Protein AF-A0A7S1U661-F1 (afdb_monomer_lite)

InterPro domains:
  IPR007303 TIP41-like protein [PF04176] (35-121)
  IPR051330 Phosphatase regulators and Met sulfoxide reductases [PTHR21021] (35-148)

Structure (mmCIF, N/CA/C/O backbone):
data_AF-A0A7S1U661-F1
#
_entry.id   AF-A0A7S1U661-F1
#
loop_
_atom_site.group_PDB
_atom_site.id
_atom_site.type_symbol
_atom_site.label_atom_id
_atom_site.label_alt_id
_atom_site.label_comp_id
_atom_site.label_asym_id
_atom_site.label_entity_id
_atom_site.label_seq_id
_atom_site.pdbx_PDB_ins_code
_atom_site.Cartn_x
_atom_site.Cartn_y
_atom_site.Cartn_z
_atom_site.occupancy
_atom_site.B_iso_or_equiv
_atom_site.auth_seq_id
_atom_site.auth_comp_id
_atom_site.auth_asym_id
_atom_site.auth_atom_id
_atom_site.pdbx_PDB_model_num
ATOM 1 N N . ALA A 1 1 ? -41.512 40.904 -47.666 1.00 38.78 1 ALA A N 1
ATOM 2 C CA . ALA A 1 1 ? -40.619 39.749 -47.861 1.00 38.78 1 ALA A CA 1
ATOM 3 C C . ALA A 1 1 ? -39.661 39.760 -46.681 1.00 38.78 1 ALA A C 1
ATOM 5 O O . ALA A 1 1 ? -38.928 40.728 -46.548 1.00 38.78 1 ALA A O 1
ATOM 6 N N . GLU A 1 2 ? -40.048 39.056 -45.616 1.00 34.09 2 GLU A N 1
ATOM 7 C CA . GLU A 1 2 ? -39.478 37.756 -45.171 1.00 34.09 2 GLU A CA 1
ATOM 8 C C . GLU A 1 2 ? -38.362 38.034 -44.147 1.00 34.09 2 GLU A C 1
ATOM 10 O O . GLU A 1 2 ? -37.422 38.742 -44.469 1.00 34.09 2 GLU A O 1
ATOM 15 N N . ALA A 1 3 ? -38.497 37.780 -42.841 1.00 28.44 3 ALA A N 1
ATOM 16 C CA . ALA A 1 3 ? -38.869 36.578 -42.078 1.00 28.44 3 ALA A CA 1
ATOM 17 C C . ALA A 1 3 ? -37.777 35.488 -42.044 1.00 28.44 3 ALA A C 1
ATOM 19 O O . ALA A 1 3 ? -37.326 35.042 -43.090 1.00 28.44 3 ALA A O 1
ATOM 20 N N . ALA A 1 4 ? -37.499 35.028 -40.809 1.00 30.97 4 ALA A N 1
ATOM 21 C CA . ALA A 1 4 ? -36.763 33.822 -40.393 1.00 30.97 4 ALA A CA 1
ATOM 22 C C . ALA A 1 4 ? -35.231 33.838 -40.581 1.00 30.97 4 ALA A C 1
ATOM 24 O O . ALA A 1 4 ? -34.716 34.460 -41.493 1.00 30.97 4 ALA A O 1
ATOM 25 N N . ALA A 1 5 ? -34.400 33.130 -39.819 1.00 28.47 5 ALA A N 1
ATOM 26 C CA . ALA A 1 5 ? -34.408 32.427 -38.531 1.00 28.47 5 ALA A CA 1
ATOM 27 C C . ALA A 1 5 ? -33.028 31.728 -38.492 1.00 28.47 5 ALA A C 1
ATOM 29 O O . ALA A 1 5 ? -32.503 31.388 -39.551 1.00 28.47 5 ALA A O 1
ATOM 30 N N . GLY A 1 6 ? -32.454 31.469 -37.317 1.00 27.12 6 GLY A N 1
ATOM 31 C CA . GLY A 1 6 ? -31.319 30.541 -37.224 1.00 27.12 6 GLY A CA 1
ATOM 32 C C . GLY A 1 6 ? -30.318 30.880 -36.134 1.00 27.12 6 GLY A C 1
ATOM 33 O O . GLY A 1 6 ? -29.259 31.436 -36.403 1.00 27.12 6 GLY A O 1
ATOM 34 N N . ALA A 1 7 ? -30.673 30.522 -34.905 1.00 33.00 7 ALA A N 1
ATOM 35 C CA . ALA A 1 7 ? -29.718 30.250 -33.846 1.00 33.00 7 ALA A CA 1
ATOM 36 C C . ALA A 1 7 ? -29.015 28.912 -34.129 1.00 33.00 7 ALA A C 1
ATOM 38 O O . ALA A 1 7 ? -29.690 27.970 -34.521 1.00 33.00 7 ALA A O 1
ATOM 39 N N . GLU A 1 8 ? -27.698 28.858 -33.922 1.00 28.00 8 GLU A N 1
ATOM 40 C CA . GLU A 1 8 ? -26.933 27.784 -33.259 1.00 28.00 8 GLU A CA 1
ATOM 41 C C . GLU A 1 8 ? -25.468 27.839 -33.700 1.00 28.00 8 GLU A C 1
ATOM 43 O O . GLU A 1 8 ? -25.143 27.648 -34.867 1.00 28.00 8 GLU A O 1
ATOM 48 N N . ALA A 1 9 ? -24.578 28.034 -32.733 1.00 28.72 9 ALA A N 1
ATOM 49 C CA . ALA A 1 9 ? -23.319 27.303 -32.670 1.00 28.72 9 ALA A CA 1
ATOM 50 C C . ALA A 1 9 ? -22.814 27.394 -31.232 1.00 28.72 9 ALA A C 1
ATOM 52 O O . ALA A 1 9 ? -22.264 28.404 -30.790 1.00 28.72 9 ALA A O 1
ATOM 53 N N . ALA A 1 10 ? -23.085 26.326 -30.491 1.00 34.84 10 ALA A N 1
ATOM 54 C CA . ALA A 1 10 ? -22.520 26.060 -29.189 1.00 34.84 10 ALA A CA 1
ATOM 55 C C . ALA A 1 10 ? -20.985 26.064 -29.252 1.00 34.84 10 ALA A C 1
ATOM 57 O O . ALA A 1 10 ? -20.381 25.395 -30.087 1.00 34.84 10 ALA A O 1
ATOM 58 N N . ALA A 1 11 ? -20.362 26.758 -28.308 1.00 30.39 11 ALA A N 1
ATOM 59 C CA . ALA A 1 11 ? -19.013 26.451 -27.863 1.00 30.39 11 ALA A CA 1
ATOM 60 C C . ALA A 1 11 ? -18.949 26.774 -26.370 1.00 30.39 11 ALA A C 1
ATOM 62 O O . ALA A 1 11 ? -18.608 27.881 -25.957 1.00 30.39 11 ALA A O 1
ATOM 63 N N . SER A 1 12 ? -19.358 25.799 -25.557 1.00 32.66 12 SER A N 1
ATOM 64 C CA . SER A 1 12 ? -19.127 25.784 -24.116 1.00 32.66 12 SER A CA 1
ATOM 65 C C . SER A 1 12 ? -17.620 25.701 -23.871 1.00 32.66 12 SER A C 1
ATOM 67 O O . SER A 1 12 ? -17.039 24.618 -23.786 1.00 32.66 12 SER A O 1
ATOM 69 N N . ALA A 1 13 ? -16.972 26.858 -23.829 1.00 34.81 13 ALA A N 1
ATOM 70 C CA . ALA A 1 13 ? -15.571 26.972 -23.487 1.00 34.81 13 ALA A CA 1
ATOM 71 C C . ALA A 1 13 ? -15.413 26.829 -21.970 1.00 34.81 13 ALA A C 1
ATOM 73 O O . ALA A 1 13 ? -15.799 27.711 -21.211 1.00 34.81 13 ALA A O 1
ATOM 74 N N . GLY A 1 14 ? -14.835 25.696 -21.572 1.00 32.25 14 GLY A N 1
ATOM 75 C CA . GLY A 1 14 ? -14.025 25.565 -20.367 1.00 32.25 14 GLY A CA 1
ATOM 76 C C . GLY A 1 14 ? -14.751 25.825 -19.056 1.00 32.25 14 GLY A C 1
ATOM 77 O O . GLY A 1 14 ? -14.668 26.917 -18.500 1.00 32.25 14 GLY A O 1
ATOM 78 N N . ALA A 1 15 ? -15.337 24.772 -18.485 1.00 34.66 15 ALA A N 1
ATOM 79 C CA . ALA A 1 15 ? -15.401 24.665 -17.035 1.00 34.66 15 ALA A CA 1
ATOM 80 C C . ALA A 1 15 ? -13.954 24.677 -16.525 1.00 34.66 15 ALA A C 1
ATOM 82 O O . ALA A 1 15 ? -13.248 23.670 -16.564 1.00 34.66 15 ALA A O 1
ATOM 83 N N . VAL A 1 16 ? -13.484 25.866 -16.155 1.00 39.12 16 VAL A N 1
ATOM 84 C CA . VAL A 1 16 ? -12.216 26.058 -15.467 1.00 39.12 16 VAL A CA 1
ATOM 85 C C . VAL A 1 16 ? -12.356 25.255 -14.183 1.00 39.12 16 VAL A C 1
ATOM 87 O O . VAL A 1 16 ? -13.176 25.594 -13.332 1.00 39.12 16 VAL A O 1
ATOM 90 N N . LEU A 1 17 ? -11.649 24.129 -14.090 1.00 38.66 17 LEU A N 1
ATOM 91 C CA . LEU A 1 17 ? -11.558 23.378 -12.849 1.00 38.66 17 LEU A CA 1
ATOM 92 C C . LEU A 1 17 ? -10.926 24.325 -11.830 1.00 38.66 17 LEU A C 1
ATOM 94 O O . LEU A 1 17 ? -9.721 24.577 -11.863 1.00 38.66 17 LEU A O 1
ATOM 98 N N . SER A 1 18 ? -11.765 24.913 -10.979 1.00 34.50 18 SER A N 1
ATOM 99 C CA . SER A 1 18 ? -11.330 25.639 -9.796 1.00 34.50 18 SER A CA 1
ATOM 100 C C . SER A 1 18 ? -10.343 24.751 -9.039 1.00 34.50 18 SER A C 1
ATOM 102 O O . SER A 1 18 ? -10.600 23.549 -8.917 1.00 34.50 18 SER A O 1
ATOM 104 N N . PRO A 1 19 ? -9.216 25.284 -8.538 1.00 43.62 19 PRO A N 1
ATOM 105 C CA . PRO A 1 19 ? -8.311 24.478 -7.743 1.00 43.62 19 PRO A CA 1
ATOM 106 C C . PRO A 1 19 ? -9.081 24.034 -6.502 1.00 43.62 19 PRO A C 1
ATOM 108 O O . PRO A 1 19 ? -9.430 24.854 -5.653 1.00 43.62 19 PRO A O 1
ATOM 111 N N . VAL A 1 20 ? -9.383 22.738 -6.410 1.00 43.66 20 VAL A N 1
ATOM 112 C CA . VAL A 1 20 ? -9.853 22.118 -5.171 1.00 43.66 20 VAL A CA 1
ATOM 113 C C . VAL A 1 20 ? -8.662 22.140 -4.214 1.00 43.66 20 VAL A C 1
ATOM 115 O O . VAL A 1 20 ? -7.884 21.198 -4.127 1.00 43.66 20 VAL A O 1
ATOM 118 N N . ALA A 1 21 ? -8.469 23.286 -3.572 1.00 45.69 21 ALA A N 1
ATOM 119 C CA . ALA A 1 21 ? -7.528 23.508 -2.486 1.00 45.69 21 ALA A CA 1
ATOM 120 C C . ALA A 1 21 ? -8.292 23.892 -1.210 1.00 45.69 21 ALA A C 1
ATOM 122 O O . ALA A 1 21 ? -7.786 24.635 -0.375 1.00 45.69 21 ALA A O 1
ATOM 123 N N . GLU A 1 22 ? -9.515 23.382 -1.041 1.00 44.19 22 GLU A N 1
ATOM 124 C CA . GLU A 1 22 ? -10.082 23.248 0.296 1.00 44.19 22 GLU A CA 1
ATOM 125 C C . GLU A 1 22 ? -9.383 22.058 0.949 1.00 44.19 22 GLU A C 1
ATOM 127 O O . GLU A 1 22 ? -9.765 20.898 0.792 1.00 44.19 22 GLU A O 1
ATOM 132 N N . VAL A 1 23 ? -8.268 22.348 1.619 1.00 49.75 23 VAL A N 1
ATOM 133 C CA . VAL A 1 23 ? -7.614 21.383 2.497 1.00 49.75 23 VAL A CA 1
ATOM 134 C C . VAL A 1 23 ? -8.638 21.018 3.566 1.00 49.75 23 VAL A C 1
ATOM 136 O O . VAL A 1 23 ? -9.110 21.884 4.299 1.00 49.75 23 VAL A O 1
ATOM 139 N N . SER A 1 24 ? -9.037 19.747 3.608 1.00 55.19 24 SER A N 1
ATOM 140 C CA . SER A 1 24 ? -9.987 19.263 4.610 1.00 55.19 24 SER A CA 1
ATOM 141 C C . SER A 1 24 ? -9.489 19.647 6.012 1.00 55.19 24 SER A C 1
ATOM 143 O O . SER A 1 24 ? -8.296 19.479 6.275 1.00 55.19 24 SER A O 1
ATOM 145 N N . PRO A 1 25 ? -10.354 20.094 6.940 1.00 61.09 25 PRO A N 1
ATOM 146 C CA . PRO A 1 25 ? -9.952 20.421 8.315 1.00 61.09 25 PRO A CA 1
ATOM 147 C C . PRO A 1 25 ? -9.252 19.250 9.030 1.00 61.09 25 PRO A C 1
ATOM 149 O O . PRO A 1 25 ? -8.463 19.448 9.951 1.00 61.09 25 PRO A O 1
ATOM 152 N N . VAL A 1 26 ? -9.479 18.016 8.566 1.00 59.88 26 VAL A N 1
ATOM 153 C CA . VAL A 1 26 ? -8.772 16.811 9.025 1.00 59.88 26 VAL A CA 1
ATOM 154 C C . VAL A 1 26 ? -7.280 16.841 8.660 1.00 59.88 26 VAL A C 1
ATOM 156 O O . VAL A 1 26 ? -6.451 16.386 9.443 1.00 59.88 26 VAL A O 1
ATOM 159 N N . ALA A 1 27 ? -6.921 17.400 7.501 1.00 59.78 27 ALA A N 1
ATOM 160 C CA . ALA A 1 27 ? -5.535 17.537 7.059 1.00 59.78 27 ALA A CA 1
ATOM 161 C C . ALA A 1 27 ? -4.769 18.596 7.868 1.00 59.78 27 ALA A C 1
ATOM 163 O O . ALA A 1 27 ? -3.595 18.391 8.161 1.00 59.78 27 ALA A O 1
ATOM 164 N N . GLU A 1 28 ? -5.423 19.687 8.283 1.00 66.06 28 GLU A N 1
ATOM 165 C CA . GLU A 1 28 ? -4.816 20.683 9.183 1.00 66.06 28 GLU A CA 1
ATOM 166 C C . GLU A 1 28 ? -4.613 20.141 10.602 1.00 66.06 28 GLU A C 1
ATOM 168 O O . GLU A 1 28 ? -3.653 20.502 11.283 1.00 66.06 28 GLU A O 1
ATOM 173 N N . ALA A 1 29 ? -5.498 19.250 11.052 1.00 75.25 29 ALA A N 1
ATOM 174 C CA . ALA A 1 29 ? -5.409 18.637 12.371 1.00 75.25 29 ALA A CA 1
ATOM 175 C C . ALA A 1 29 ? -4.395 17.478 12.446 1.00 75.25 29 ALA A C 1
ATOM 177 O O . ALA A 1 29 ? -4.111 16.985 13.544 1.00 75.25 29 ALA A O 1
ATOM 178 N N . ALA A 1 30 ? -3.851 17.039 11.306 1.00 83.94 30 ALA A N 1
ATOM 179 C CA . ALA A 1 30 ? -2.882 15.956 11.234 1.00 83.94 30 ALA A CA 1
ATOM 180 C C . ALA A 1 30 ? -1.589 16.322 11.973 1.00 83.94 30 ALA A C 1
ATOM 182 O O . ALA A 1 30 ? -0.947 17.332 11.686 1.00 83.94 30 ALA A O 1
ATOM 183 N N . ARG A 1 31 ? -1.170 15.474 12.915 1.00 89.62 31 ARG A N 1
ATOM 184 C CA . ARG A 1 31 ? 0.093 15.651 13.645 1.00 89.62 31 ARG A CA 1
ATOM 185 C C . ARG A 1 31 ? 1.112 14.625 13.193 1.00 89.62 31 ARG A C 1
ATOM 187 O O . ARG A 1 31 ? 0.847 13.431 13.276 1.00 89.62 31 ARG A O 1
ATOM 194 N N . GLU A 1 32 ? 2.274 15.089 12.750 1.00 92.00 32 GLU A N 1
ATOM 195 C CA . GLU A 1 32 ? 3.400 14.218 12.419 1.00 92.00 32 GLU A CA 1
ATOM 196 C C . GLU A 1 32 ? 4.041 13.653 13.696 1.00 92.00 32 GLU A C 1
ATOM 198 O O . GLU A 1 32 ? 4.174 14.348 14.708 1.00 92.00 32 GLU A O 1
ATOM 203 N N . LEU A 1 33 ? 4.421 12.379 13.654 1.00 92.19 33 LEU A N 1
ATOM 204 C CA . LEU A 1 33 ? 5.048 11.650 14.745 1.00 92.19 33 LEU A CA 1
ATOM 205 C C . LEU A 1 33 ? 6.440 11.150 14.344 1.00 92.19 33 LEU A C 1
ATOM 207 O O . LEU A 1 33 ? 6.679 10.843 13.178 1.00 92.19 33 LEU A O 1
ATOM 211 N N . PRO A 1 34 ? 7.354 10.982 15.316 1.00 91.06 34 PRO A N 1
ATOM 212 C CA . PRO A 1 34 ? 8.685 10.439 15.052 1.00 91.06 34 PRO A CA 1
ATOM 213 C C . PRO A 1 34 ? 8.685 8.930 14.752 1.00 91.06 34 PRO A C 1
ATOM 215 O O . PRO A 1 34 ? 9.707 8.403 14.326 1.00 91.06 34 PRO A O 1
ATOM 218 N N . ALA A 1 35 ? 7.581 8.224 15.017 1.00 92.56 35 ALA A N 1
ATOM 219 C CA . ALA A 1 35 ? 7.459 6.785 14.816 1.00 92.56 35 ALA A CA 1
ATOM 220 C C . ALA A 1 35 ? 6.001 6.380 14.558 1.00 92.56 35 ALA A C 1
ATOM 222 O O . ALA A 1 35 ? 5.071 7.062 15.000 1.00 92.56 35 ALA A O 1
ATOM 223 N N . SER A 1 36 ? 5.828 5.241 13.883 1.00 93.06 36 SER A N 1
ATOM 224 C CA . SER A 1 36 ? 4.524 4.630 13.617 1.00 93.06 36 SER A CA 1
ATOM 225 C C . SER A 1 36 ? 3.746 4.338 14.903 1.00 93.06 36 SER A C 1
ATOM 227 O O . SER A 1 36 ? 4.307 3.900 15.910 1.00 93.06 36 SER A O 1
ATOM 229 N N . ARG A 1 37 ? 2.426 4.536 14.837 1.00 91.81 37 ARG A N 1
ATOM 230 C CA . ARG A 1 37 ? 1.454 4.099 15.855 1.00 91.81 37 ARG A CA 1
ATOM 231 C C . ARG A 1 37 ? 0.589 2.924 15.399 1.00 91.81 37 ARG A C 1
ATOM 233 O O . ARG A 1 37 ? -0.390 2.591 16.063 1.00 91.81 37 ARG A O 1
ATOM 240 N N . ILE A 1 38 ? 0.927 2.299 14.273 1.00 92.00 38 ILE A N 1
ATOM 241 C CA . ILE A 1 38 ? 0.208 1.123 13.790 1.00 92.00 38 ILE A CA 1
ATOM 242 C C . ILE A 1 38 ? 0.599 -0.082 14.648 1.00 92.00 38 ILE A C 1
ATOM 244 O O . ILE A 1 38 ? 1.755 -0.509 14.659 1.00 92.00 38 ILE A O 1
ATOM 248 N N . ASP A 1 39 ? -0.376 -0.652 15.354 1.00 88.81 39 ASP A N 1
ATOM 249 C CA . ASP A 1 39 ? -0.174 -1.858 16.156 1.00 88.81 39 ASP A CA 1
ATOM 250 C C . ASP A 1 39 ? -0.124 -3.094 15.247 1.00 88.81 39 ASP A C 1
ATOM 252 O O . ASP A 1 39 ? -1.135 -3.715 14.908 1.00 88.81 39 ASP A O 1
ATOM 256 N N . MET A 1 40 ? 1.089 -3.444 14.823 1.00 87.00 40 MET A N 1
ATOM 257 C CA . MET A 1 40 ? 1.323 -4.595 13.955 1.00 87.00 40 MET A CA 1
ATOM 258 C C . MET A 1 40 ? 1.008 -5.930 14.635 1.00 87.00 40 MET A C 1
ATOM 260 O O . MET A 1 40 ? 0.745 -6.906 13.933 1.00 87.00 40 MET A O 1
ATOM 264 N N . ASP A 1 41 ? 1.034 -6.004 15.965 1.00 87.25 41 ASP A N 1
ATOM 265 C CA . ASP A 1 41 ? 0.740 -7.243 16.682 1.00 87.25 41 ASP A CA 1
ATOM 266 C C . ASP A 1 41 ? -0.763 -7.506 16.704 1.00 87.25 41 ASP A C 1
ATOM 268 O O . ASP A 1 41 ? -1.185 -8.636 16.444 1.00 87.25 41 ASP A O 1
ATOM 272 N N . LEU A 1 42 ? -1.580 -6.460 16.871 1.00 84.69 42 LEU A N 1
ATOM 273 C CA . LEU A 1 42 ? -3.031 -6.553 16.710 1.00 84.69 42 LEU A CA 1
ATOM 274 C C . LEU A 1 42 ? -3.418 -6.990 15.288 1.00 84.69 42 LEU A C 1
ATOM 276 O O . LEU A 1 42 ? -4.282 -7.846 15.128 1.00 84.69 42 LEU A O 1
ATOM 280 N N . LEU A 1 43 ? -2.732 -6.481 14.259 1.00 84.00 43 LEU A N 1
ATOM 281 C CA . LEU A 1 43 ? -2.985 -6.847 12.856 1.00 84.00 43 LEU A CA 1
ATOM 282 C C . LEU A 1 43 ? -2.518 -8.262 12.474 1.00 84.00 43 LEU A C 1
ATOM 284 O O . LEU A 1 43 ? -2.981 -8.812 11.474 1.00 84.00 43 LEU A O 1
ATOM 288 N N . ARG A 1 44 ? -1.578 -8.851 13.222 1.00 86.19 44 ARG A N 1
ATOM 289 C CA . ARG A 1 44 ? -1.101 -10.230 13.002 1.00 86.19 44 ARG A CA 1
ATOM 290 C C . ARG A 1 44 ? -1.984 -11.276 13.669 1.00 86.19 44 ARG A C 1
ATOM 292 O O . ARG A 1 44 ? -1.885 -12.457 13.321 1.00 86.19 44 ARG A O 1
ATOM 299 N N . ARG A 1 45 ? -2.810 -10.876 14.638 1.00 85.94 45 ARG A N 1
ATOM 300 C CA . ARG A 1 45 ? -3.765 -11.783 15.271 1.00 85.94 45 ARG A CA 1
ATOM 301 C C . ARG A 1 45 ? -4.749 -12.305 14.231 1.00 85.94 45 ARG A C 1
ATOM 303 O O . ARG A 1 45 ? -5.176 -11.594 13.328 1.00 85.94 45 ARG A O 1
ATOM 310 N N . ARG A 1 46 ? -5.119 -13.576 14.369 1.00 78.88 46 ARG A N 1
ATOM 311 C CA . ARG A 1 46 ? -6.134 -14.221 13.528 1.00 78.88 46 ARG A CA 1
ATOM 312 C C . ARG A 1 46 ? -7.536 -13.922 14.062 1.00 78.88 46 ARG A C 1
ATOM 314 O O . ARG A 1 46 ? -8.272 -14.846 14.395 1.00 78.88 46 ARG A O 1
ATOM 321 N N . ASP A 1 47 ? -7.859 -12.641 14.193 1.00 81.00 47 ASP A N 1
ATOM 322 C CA . ASP A 1 47 ? -9.206 -12.209 14.563 1.00 81.00 47 ASP A CA 1
ATOM 323 C C . ASP A 1 47 ? -10.145 -12.367 13.349 1.00 81.00 47 ASP A C 1
ATOM 325 O O . ASP A 1 47 ? -9.701 -12.363 12.194 1.00 81.00 47 ASP A O 1
ATOM 329 N N . ALA A 1 48 ? -11.443 -12.560 13.597 1.00 84.69 48 ALA A N 1
ATOM 330 C CA . ALA A 1 48 ? -12.419 -12.724 12.525 1.00 84.69 48 ALA A CA 1
ATOM 331 C C . ALA A 1 48 ? -12.512 -11.440 11.684 1.00 84.69 48 ALA A C 1
ATOM 333 O O . ALA A 1 48 ? -12.688 -10.338 12.208 1.00 84.69 48 ALA A O 1
ATOM 334 N N . MET A 1 49 ? -12.390 -11.590 10.365 1.00 86.88 49 MET A N 1
ATOM 335 C CA . MET A 1 49 ? -12.511 -10.478 9.429 1.00 86.88 49 MET A CA 1
ATOM 336 C C . MET A 1 49 ? -13.994 -10.254 9.132 1.00 86.88 49 MET A C 1
ATOM 338 O O . MET A 1 49 ? -14.624 -11.076 8.472 1.00 86.88 49 MET A O 1
ATOM 342 N N . LEU A 1 50 ? -14.548 -9.160 9.656 1.00 91.88 50 LEU A N 1
ATOM 343 C CA . LEU A 1 50 ? -15.953 -8.789 9.471 1.00 91.88 50 LEU A CA 1
ATOM 344 C C . LEU A 1 50 ? -16.214 -8.287 8.051 1.00 91.88 50 LEU A C 1
ATOM 346 O O . LEU A 1 50 ? -17.279 -8.528 7.488 1.00 91.88 50 LEU A O 1
ATOM 350 N N . PHE A 1 51 ? -15.234 -7.587 7.480 1.00 92.12 51 PHE A N 1
ATOM 351 C CA . PHE A 1 51 ? -15.291 -7.077 6.119 1.00 92.12 51 PHE A CA 1
ATOM 352 C C . PHE A 1 51 ? -13.896 -7.048 5.496 1.00 92.12 51 PHE A C 1
ATOM 354 O O . PHE A 1 51 ? -12.913 -6.667 6.142 1.00 92.12 51 PHE A O 1
ATOM 361 N N . PHE A 1 52 ? -13.834 -7.439 4.228 1.00 94.38 52 PHE A N 1
ATOM 362 C CA . PHE A 1 52 ? -12.652 -7.362 3.386 1.00 94.38 52 PHE A CA 1
ATOM 363 C C . PHE A 1 52 ? -13.062 -6.894 2.004 1.00 94.38 52 PHE A C 1
ATOM 365 O O . PHE A 1 52 ? -13.989 -7.464 1.430 1.00 94.38 52 PHE A O 1
ATOM 372 N N . ASP A 1 53 ? -12.332 -5.926 1.465 1.00 95.62 53 ASP A N 1
ATOM 373 C CA . ASP A 1 53 ? -12.465 -5.557 0.063 1.00 95.62 53 ASP A CA 1
ATOM 374 C C . ASP A 1 53 ? -11.135 -5.048 -0.501 1.00 95.62 53 ASP A C 1
ATOM 376 O O . ASP A 1 53 ? -10.281 -4.544 0.237 1.00 95.62 53 ASP A O 1
ATOM 380 N N . ASP A 1 54 ? -10.963 -5.193 -1.810 1.00 94.88 54 ASP A N 1
ATOM 381 C CA . ASP A 1 54 ? -9.841 -4.647 -2.571 1.00 94.88 54 ASP A CA 1
ATOM 382 C C . ASP A 1 54 ? -10.393 -3.799 -3.713 1.00 94.88 54 ASP A C 1
ATOM 384 O O . ASP A 1 54 ? -10.843 -4.305 -4.743 1.00 94.88 54 ASP A O 1
ATOM 388 N N . VAL A 1 55 ? -10.388 -2.485 -3.500 1.00 95.44 55 VAL A N 1
ATOM 389 C CA . VAL A 1 55 ? -10.997 -1.529 -4.417 1.00 95.44 55 VAL A CA 1
ATOM 390 C C . VAL A 1 55 ? -9.921 -0.921 -5.300 1.00 95.44 55 VAL A C 1
ATOM 392 O O . VAL A 1 55 ? -9.019 -0.229 -4.828 1.00 95.44 55 VAL A O 1
ATOM 395 N N . VAL A 1 56 ? -10.044 -1.125 -6.607 1.00 95.44 56 VAL A N 1
ATOM 396 C CA . VAL A 1 56 ? -9.216 -0.445 -7.607 1.00 95.44 56 VAL A CA 1
ATOM 397 C C . VAL A 1 56 ? -9.823 0.927 -7.870 1.00 95.44 56 VAL A C 1
ATOM 399 O O . VAL A 1 56 ? -10.958 1.019 -8.329 1.00 95.44 56 VAL A O 1
ATOM 402 N N . LEU A 1 57 ? -9.089 1.997 -7.554 1.00 95.38 57 LEU A N 1
ATOM 403 C CA . LEU A 1 57 ? -9.558 3.367 -7.787 1.00 95.38 57 LEU A CA 1
ATOM 404 C C . LEU A 1 57 ? -9.319 3.795 -9.234 1.00 95.38 57 LEU A C 1
ATOM 406 O O . LEU A 1 57 ? -10.200 4.389 -9.849 1.00 95.38 57 LEU A O 1
ATOM 410 N N . PHE A 1 58 ? -8.136 3.501 -9.772 1.00 95.50 58 PHE A N 1
ATOM 411 C CA . PHE A 1 58 ? -7.836 3.686 -11.188 1.00 95.50 58 PHE A CA 1
ATOM 412 C C . PHE A 1 58 ? -6.705 2.768 -11.640 1.00 95.50 58 PHE A C 1
ATOM 414 O O . PHE A 1 58 ? -5.890 2.306 -10.834 1.00 95.50 58 PHE A O 1
ATOM 421 N N . GLU A 1 59 ? -6.655 2.559 -12.948 1.00 95.12 59 GLU A N 1
ATOM 422 C CA . GLU A 1 59 ? -5.647 1.772 -13.638 1.00 95.12 59 GLU A CA 1
ATOM 423 C C . GLU A 1 59 ? -5.420 2.366 -15.031 1.00 95.12 59 GLU A C 1
ATOM 425 O O . GLU A 1 59 ? -6.374 2.804 -15.675 1.00 95.12 59 GLU A O 1
ATOM 430 N N . ASP A 1 60 ? -4.164 2.422 -15.461 1.00 95.38 60 ASP A N 1
ATOM 431 C CA . ASP A 1 60 ? -3.743 2.922 -16.766 1.00 95.38 60 ASP A CA 1
ATOM 432 C C . ASP A 1 60 ? -2.512 2.142 -17.256 1.00 95.38 60 ASP A C 1
ATOM 434 O O . ASP A 1 60 ? -1.596 1.865 -16.478 1.00 95.38 60 ASP A O 1
ATOM 438 N N . GLU A 1 61 ? -2.477 1.804 -18.545 1.00 93.31 61 GLU A N 1
ATOM 439 C CA . GLU A 1 61 ? -1.391 1.033 -19.178 1.00 93.31 61 GLU A CA 1
ATOM 440 C C . GLU A 1 61 ? -0.333 1.931 -19.848 1.00 93.31 61 GLU A C 1
ATOM 442 O O . GLU A 1 61 ? 0.536 1.456 -20.576 1.00 93.31 61 GLU A O 1
ATOM 447 N N . LEU A 1 62 ? -0.388 3.253 -19.636 1.00 92.44 62 LEU A N 1
ATOM 448 C CA . LEU A 1 62 ? 0.584 4.226 -20.147 1.00 92.44 62 LEU A CA 1
ATOM 449 C C . LEU A 1 62 ? 0.863 4.082 -21.655 1.00 92.44 62 LEU A C 1
ATOM 451 O O . LEU A 1 62 ? 2.001 4.246 -22.101 1.00 92.44 62 LEU A O 1
ATOM 455 N N . HIS A 1 63 ? -0.167 3.778 -22.448 1.00 92.62 63 HIS A N 1
ATOM 456 C CA . HIS A 1 63 ? -0.034 3.461 -23.877 1.00 92.62 63 HIS A CA 1
ATOM 457 C C . HIS A 1 63 ? 1.000 2.347 -24.142 1.00 92.62 63 HIS A C 1
ATOM 459 O O . HIS A 1 63 ? 1.900 2.526 -24.963 1.00 92.62 63 HIS A O 1
ATOM 465 N N . ASP A 1 64 ? 0.908 1.241 -23.401 1.00 90.50 64 ASP A N 1
ATOM 466 C CA . ASP A 1 64 ? 1.806 0.076 -23.446 1.00 90.50 64 ASP A CA 1
ATOM 467 C C . ASP A 1 64 ? 3.247 0.335 -22.963 1.00 90.50 64 ASP A C 1
ATOM 469 O O . ASP A 1 64 ? 4.142 -0.477 -23.198 1.00 90.50 64 ASP A O 1
ATOM 473 N N . ASN A 1 65 ? 3.501 1.452 -22.268 1.00 92.00 65 ASN A N 1
ATOM 474 C CA . ASN A 1 65 ? 4.830 1.780 -21.721 1.00 92.00 65 ASN A CA 1
ATOM 475 C C . ASN A 1 65 ? 4.964 1.466 -20.225 1.00 92.00 65 ASN A C 1
ATOM 477 O O . ASN A 1 65 ? 5.924 1.901 -19.579 1.00 92.00 65 ASN A O 1
ATOM 481 N N . GLY A 1 66 ? 4.002 0.750 -19.649 1.00 93.12 66 GLY A N 1
ATOM 482 C CA . GLY A 1 66 ? 4.056 0.316 -18.263 1.00 93.12 66 GLY A CA 1
ATOM 483 C C . GLY A 1 66 ? 2.678 0.185 -17.636 1.00 93.12 66 GLY A C 1
ATOM 484 O O . GLY A 1 66 ? 1.713 -0.164 -18.303 1.00 93.12 66 GLY A O 1
ATOM 485 N N . ILE A 1 67 ? 2.599 0.438 -16.333 1.00 95.06 67 ILE A N 1
ATOM 486 C CA . ILE A 1 67 ? 1.348 0.365 -15.579 1.00 95.06 67 ILE A CA 1
ATOM 487 C C . ILE A 1 67 ? 1.336 1.407 -14.465 1.00 95.06 67 ILE A C 1
ATOM 489 O O . ILE A 1 67 ? 2.310 1.568 -13.726 1.00 95.06 67 ILE A O 1
ATOM 493 N N . GLY A 1 68 ? 0.224 2.120 -14.340 1.00 96.12 68 GLY A N 1
ATOM 494 C CA . GLY A 1 68 ? -0.105 2.969 -13.207 1.00 96.12 68 GLY A CA 1
ATOM 495 C C . GLY A 1 68 ? -1.401 2.482 -12.576 1.00 96.12 68 GLY A C 1
ATOM 496 O O . GLY A 1 68 ? -2.448 2.550 -13.207 1.00 96.12 68 GLY A O 1
ATOM 497 N N . ARG A 1 69 ? -1.353 2.020 -11.330 1.00 96.44 69 ARG A N 1
ATOM 498 C CA . ARG A 1 69 ? -2.522 1.509 -10.607 1.00 96.44 69 ARG A CA 1
ATOM 499 C C . ARG A 1 69 ? -2.601 2.139 -9.228 1.00 96.44 69 ARG A C 1
ATOM 501 O O . ARG A 1 69 ? -1.595 2.232 -8.526 1.00 96.44 69 ARG A O 1
ATOM 508 N N . TRP A 1 70 ? -3.794 2.545 -8.810 1.00 97.00 70 TRP A N 1
ATOM 509 C CA . TRP A 1 70 ? -4.066 2.860 -7.410 1.00 97.00 70 TRP A CA 1
ATOM 510 C C . TRP A 1 70 ? -5.153 1.939 -6.871 1.00 97.00 70 TRP A C 1
ATOM 512 O O . TRP A 1 70 ? -6.274 1.939 -7.380 1.00 97.00 70 TRP A O 1
ATOM 522 N N . SER A 1 71 ? -4.849 1.199 -5.807 1.00 96.50 71 SER A N 1
ATOM 523 C CA . SER A 1 71 ? -5.815 0.348 -5.108 1.00 96.50 71 SER A CA 1
ATOM 524 C C . SER A 1 71 ? -5.857 0.627 -3.609 1.00 96.50 71 SER A C 1
ATOM 526 O O . SER A 1 71 ? -4.928 1.191 -3.027 1.00 96.50 71 SER A O 1
ATOM 528 N N . ALA A 1 72 ? -6.967 0.251 -2.980 1.00 96.88 72 ALA A N 1
ATOM 529 C CA . ALA A 1 72 ? -7.189 0.348 -1.549 1.00 96.88 72 ALA A CA 1
ATOM 530 C C . ALA A 1 72 ? -7.728 -0.984 -1.012 1.00 96.88 72 ALA A C 1
ATOM 532 O O . ALA A 1 72 ? -8.873 -1.355 -1.261 1.00 96.88 72 ALA A O 1
ATOM 533 N N . LYS A 1 73 ? -6.900 -1.677 -0.226 1.00 95.75 73 LYS A N 1
ATOM 534 C CA . LYS A 1 73 ? -7.269 -2.902 0.493 1.00 95.75 73 LYS A CA 1
ATOM 535 C C . LYS A 1 73 ? -7.811 -2.526 1.867 1.00 95.75 73 LYS A C 1
ATOM 537 O O . LYS A 1 73 ? -7.060 -2.009 2.697 1.00 95.75 73 LYS A O 1
ATOM 542 N N . VAL A 1 74 ? -9.084 -2.803 2.122 1.00 95.94 74 VAL A N 1
ATOM 543 C CA . VAL A 1 74 ? -9.781 -2.489 3.377 1.00 95.94 74 VAL A CA 1
ATOM 544 C C . VAL A 1 74 ? -9.994 -3.768 4.179 1.00 95.94 74 VAL A C 1
ATOM 546 O O . VAL A 1 74 ? -10.449 -4.780 3.651 1.00 95.94 74 VAL A O 1
ATOM 549 N N . ARG A 1 75 ? -9.663 -3.732 5.471 1.00 94.62 75 ARG A N 1
ATOM 550 C CA . ARG A 1 75 ? -9.869 -4.830 6.421 1.00 94.62 75 ARG A CA 1
ATOM 551 C C . ARG A 1 75 ? -10.557 -4.296 7.664 1.00 94.62 75 ARG A C 1
ATOM 553 O O . ARG A 1 75 ? -10.037 -3.386 8.305 1.00 94.62 75 ARG A O 1
ATOM 560 N N . VAL A 1 76 ? -11.685 -4.885 8.035 1.00 93.88 76 VAL A N 1
ATOM 561 C CA . VAL A 1 76 ? -12.408 -4.552 9.266 1.00 93.88 76 VAL A CA 1
ATOM 562 C C . VAL A 1 76 ? -12.468 -5.789 10.146 1.00 93.88 76 VAL A C 1
ATOM 564 O O . VAL A 1 76 ? -12.883 -6.860 9.704 1.00 93.88 76 VAL A O 1
ATOM 567 N N . MET A 1 77 ? -12.036 -5.638 11.390 1.00 92.50 77 MET A N 1
ATOM 568 C CA . MET A 1 77 ? -12.057 -6.665 12.430 1.00 92.50 77 MET A CA 1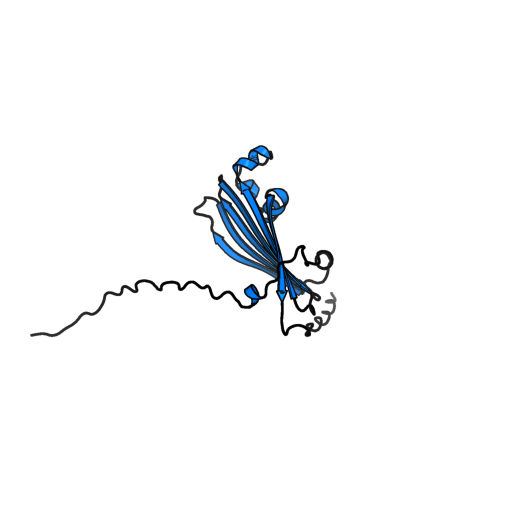
ATOM 569 C C . MET A 1 77 ? -12.931 -6.167 13.585 1.00 92.50 77 MET A C 1
ATOM 571 O O . MET A 1 77 ? -13.347 -5.014 13.595 1.00 92.50 77 MET A O 1
ATOM 575 N N . GLU A 1 78 ? -13.206 -7.006 14.581 1.00 89.56 78 GLU A N 1
ATOM 576 C CA . GLU A 1 78 ? -14.064 -6.621 15.718 1.00 89.56 78 GLU A CA 1
ATOM 577 C C . GLU A 1 78 ? -13.485 -5.487 16.578 1.00 89.56 78 GLU A C 1
ATOM 579 O O . GLU A 1 78 ? -14.228 -4.747 17.215 1.00 89.56 78 GLU A O 1
ATOM 584 N N . THR A 1 79 ? -12.158 -5.343 16.614 1.00 89.69 79 THR A N 1
ATOM 585 C CA . THR A 1 79 ? -11.458 -4.420 17.526 1.00 89.69 79 THR A CA 1
ATOM 586 C C . THR A 1 79 ? -10.810 -3.228 16.825 1.00 89.69 79 THR A C 1
ATOM 588 O O . THR A 1 79 ? -10.458 -2.240 17.475 1.00 89.69 79 THR A O 1
ATOM 591 N N . CYS A 1 80 ? -10.621 -3.307 15.510 1.00 92.12 80 CYS A N 1
ATOM 592 C CA . CYS A 1 80 ? -9.971 -2.271 14.721 1.00 92.12 80 CYS A CA 1
ATOM 593 C C . CYS A 1 80 ? -10.262 -2.442 13.229 1.00 92.12 80 CYS A C 1
ATOM 595 O O . CYS A 1 80 ? -10.717 -3.493 12.775 1.00 92.12 80 CYS A O 1
ATOM 597 N N . TRP A 1 81 ? -9.933 -1.415 12.454 1.00 94.00 81 TRP A N 1
ATOM 598 C CA . TRP A 1 81 ? -9.869 -1.499 11.002 1.00 94.00 81 TRP A CA 1
ATOM 599 C C . TRP A 1 81 ? -8.501 -1.050 10.491 1.00 94.00 81 TRP A C 1
ATOM 601 O O . TRP A 1 81 ? -7.762 -0.311 11.150 1.00 94.00 81 TRP A O 1
ATOM 611 N N . TYR A 1 82 ? -8.166 -1.526 9.297 1.00 95.06 82 TYR A N 1
ATOM 612 C CA . TYR A 1 82 ? -6.922 -1.238 8.606 1.00 95.06 82 TYR A CA 1
ATOM 613 C C . TYR A 1 82 ? -7.170 -1.037 7.114 1.00 95.06 82 TYR A C 1
ATOM 615 O O . TYR A 1 82 ? -7.862 -1.834 6.479 1.00 95.06 82 TYR A O 1
ATOM 623 N N . VAL A 1 83 ? -6.563 0.000 6.546 1.00 96.44 83 VAL A N 1
ATOM 624 C CA . VAL A 1 83 ? -6.609 0.290 5.112 1.00 96.44 83 VAL A CA 1
ATOM 625 C C . VAL A 1 83 ? -5.190 0.413 4.581 1.00 96.44 83 VAL A C 1
ATOM 627 O O . VAL A 1 83 ? -4.384 1.166 5.123 1.00 96.44 83 VAL A O 1
ATOM 630 N N . LEU A 1 84 ? -4.889 -0.306 3.503 1.00 96.19 84 LEU A N 1
ATOM 631 C CA . LEU A 1 84 ? -3.674 -0.130 2.714 1.00 96.19 84 LEU A CA 1
ATOM 632 C C . LEU A 1 84 ? -4.057 0.458 1.360 1.00 96.19 84 LEU A C 1
ATOM 634 O O . LEU A 1 84 ? -4.522 -0.265 0.483 1.00 96.19 84 LEU A O 1
ATOM 638 N N . GLY A 1 85 ? -3.840 1.760 1.200 1.00 97.00 85 GLY A N 1
ATOM 639 C CA . GLY A 1 85 ? -3.819 2.409 -0.103 1.00 97.00 85 GLY A CA 1
ATOM 640 C C . GLY A 1 85 ? -2.442 2.245 -0.733 1.00 97.00 85 GLY A C 1
ATOM 641 O O . GLY A 1 85 ? -1.434 2.521 -0.081 1.00 97.00 85 GLY A O 1
ATOM 642 N N . ARG A 1 86 ? -2.376 1.808 -1.987 1.00 96.69 86 ARG A N 1
ATOM 643 C CA . ARG A 1 86 ? -1.126 1.741 -2.739 1.00 96.69 86 ARG A CA 1
ATOM 644 C C . ARG A 1 86 ? -1.304 2.353 -4.117 1.00 96.69 86 ARG A C 1
ATOM 646 O O . ARG A 1 86 ? -2.109 1.875 -4.907 1.00 96.69 86 ARG A O 1
ATOM 653 N N . PHE A 1 87 ? -0.467 3.339 -4.418 1.00 97.25 87 PHE A N 1
ATOM 654 C CA . PHE A 1 87 ? -0.085 3.643 -5.788 1.00 97.25 87 PHE A CA 1
ATOM 655 C C . PHE A 1 87 ? 1.058 2.743 -6.206 1.00 97.25 87 PHE A C 1
ATOM 657 O O . PHE A 1 87 ? 2.076 2.696 -5.508 1.00 97.25 87 PHE A O 1
ATOM 664 N N . PHE A 1 88 ? 0.941 2.123 -7.363 1.00 97.38 88 PHE A N 1
ATOM 665 C CA . PHE A 1 88 ? 2.038 1.471 -8.042 1.00 97.38 88 PHE A CA 1
ATOM 666 C C . PHE A 1 88 ? 2.196 2.080 -9.432 1.00 97.38 88 PHE A C 1
ATOM 668 O O . PHE A 1 88 ? 1.230 2.233 -10.172 1.00 97.38 88 PHE A O 1
ATOM 675 N N . LEU A 1 89 ? 3.423 2.458 -9.766 1.00 96.44 89 LEU A N 1
ATOM 676 C CA . LEU A 1 89 ? 3.795 2.992 -11.063 1.00 96.44 89 LEU A CA 1
ATOM 677 C C . LEU A 1 89 ? 5.051 2.278 -11.542 1.00 96.44 89 LEU A C 1
ATOM 679 O O . LEU A 1 89 ? 6.103 2.348 -10.901 1.00 96.44 89 LEU A O 1
ATOM 683 N N . ARG A 1 90 ? 4.953 1.659 -12.707 1.00 95.25 90 ARG A N 1
ATOM 684 C CA . ARG A 1 90 ? 6.078 1.139 -13.470 1.00 95.25 90 ARG A CA 1
ATOM 685 C C . ARG A 1 90 ? 6.064 1.817 -14.825 1.00 95.25 90 ARG A C 1
ATOM 687 O O . ARG A 1 90 ? 5.056 1.773 -15.517 1.00 95.25 90 ARG A O 1
ATOM 694 N N . VAL A 1 91 ? 7.183 2.423 -15.190 1.00 95.56 91 VAL A N 1
ATOM 695 C CA . VAL A 1 91 ? 7.441 2.902 -16.547 1.00 95.56 91 VAL A CA 1
ATOM 696 C C . VAL A 1 91 ? 8.593 2.069 -17.083 1.00 95.56 91 VAL A C 1
ATOM 698 O O . VAL A 1 91 ? 9.701 2.111 -16.534 1.00 95.56 91 VAL A O 1
ATOM 701 N N . ASP A 1 92 ? 8.315 1.279 -18.112 1.00 93.31 92 ASP A N 1
ATOM 702 C CA . ASP A 1 92 ? 9.229 0.260 -18.610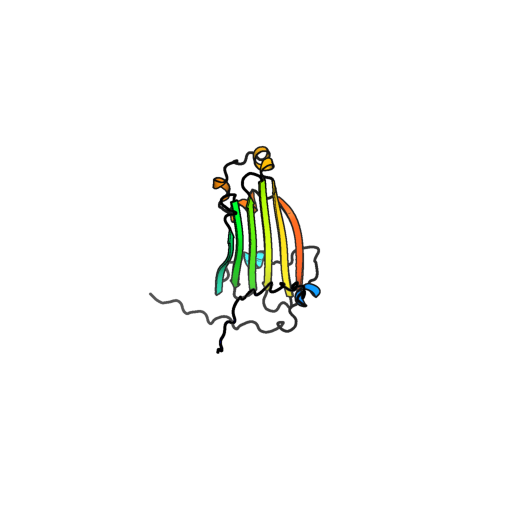 1.00 93.31 92 ASP A CA 1
ATOM 703 C C . ASP A 1 92 ? 10.526 0.896 -19.123 1.00 93.31 92 ASP A C 1
ATOM 705 O O . ASP A 1 92 ? 10.524 1.872 -19.872 1.00 93.31 92 ASP A O 1
ATOM 709 N N . GLY A 1 93 ? 11.664 0.376 -18.657 1.00 92.00 93 GLY A N 1
ATOM 710 C CA . GLY A 1 93 ? 12.986 0.921 -18.978 1.00 92.00 93 GLY A CA 1
ATOM 711 C C . GLY A 1 93 ? 13.358 2.220 -18.251 1.00 92.00 93 GLY A C 1
ATOM 712 O O . GLY A 1 93 ? 14.487 2.683 -18.411 1.00 92.00 93 GLY A O 1
ATOM 713 N N . VAL A 1 94 ? 12.462 2.801 -17.444 1.00 94.62 94 VAL A N 1
ATOM 714 C CA . VAL A 1 94 ? 12.689 4.102 -16.793 1.00 94.62 94 VAL A CA 1
ATOM 715 C C . VAL A 1 94 ? 12.704 3.975 -15.274 1.00 94.62 94 VAL A C 1
ATOM 717 O O . VAL A 1 94 ? 13.756 4.132 -14.657 1.00 94.62 94 VAL A O 1
ATOM 720 N N . ILE A 1 95 ? 11.562 3.683 -14.649 1.00 95.00 95 ILE A N 1
ATOM 721 C CA . ILE A 1 95 ? 11.406 3.823 -13.197 1.00 95.00 95 ILE A CA 1
ATOM 722 C C . ILE A 1 95 ? 10.309 2.926 -12.638 1.00 95.00 95 ILE A C 1
ATOM 724 O O . ILE A 1 95 ? 9.272 2.703 -13.259 1.00 95.00 95 ILE A O 1
ATOM 728 N N . PHE A 1 96 ? 10.508 2.512 -11.393 1.00 96.06 96 PHE A N 1
ATOM 729 C CA . PHE A 1 96 ? 9.462 2.010 -10.522 1.00 96.06 96 PHE A CA 1
ATOM 730 C C . PHE A 1 96 ? 9.236 2.982 -9.368 1.00 96.06 96 PHE A C 1
ATOM 732 O O . PHE A 1 96 ? 10.184 3.467 -8.742 1.00 96.06 96 PHE A O 1
ATOM 739 N N . LYS A 1 97 ? 7.976 3.243 -9.038 1.00 96.38 97 LYS A N 1
ATOM 740 C CA . LYS A 1 97 ? 7.581 4.070 -7.904 1.00 96.38 97 LYS A CA 1
ATOM 741 C C . LYS A 1 97 ? 6.356 3.467 -7.240 1.00 96.38 97 LYS A C 1
ATOM 743 O O . LYS A 1 97 ? 5.412 3.080 -7.912 1.00 96.38 97 LYS A O 1
ATOM 748 N N . ALA A 1 98 ? 6.350 3.455 -5.916 1.00 97.06 98 ALA A N 1
ATOM 749 C CA . ALA A 1 98 ? 5.164 3.123 -5.151 1.00 97.06 98 ALA A CA 1
ATOM 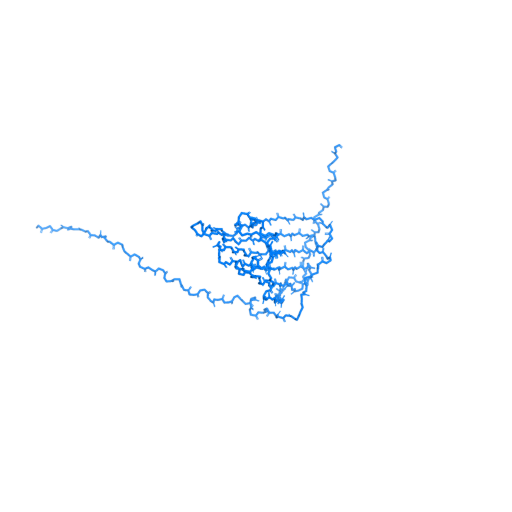750 C C . ALA A 1 98 ? 4.940 4.141 -4.037 1.00 97.06 98 ALA A C 1
ATOM 752 O O . ALA A 1 98 ? 5.889 4.672 -3.456 1.00 97.06 98 ALA A O 1
ATOM 753 N N . VAL A 1 99 ? 3.676 4.420 -3.747 1.00 97.19 99 VAL A N 1
ATOM 754 C CA . VAL A 1 99 ? 3.265 5.222 -2.594 1.00 97.19 99 VAL A CA 1
ATOM 755 C C . VAL A 1 99 ? 2.300 4.370 -1.794 1.00 97.19 99 VAL A C 1
ATOM 757 O O . VAL A 1 99 ? 1.201 4.096 -2.258 1.00 97.19 99 VAL A O 1
ATOM 760 N N . GLU A 1 100 ? 2.717 3.928 -0.614 1.00 96.81 100 GLU A N 1
ATOM 761 C CA . GLU A 1 100 ? 1.863 3.189 0.310 1.00 96.81 100 GLU A CA 1
ATOM 762 C C . GLU A 1 100 ? 1.362 4.136 1.397 1.00 96.81 100 GLU A C 1
ATOM 764 O O . GLU A 1 100 ? 2.157 4.797 2.060 1.00 96.81 100 GLU A O 1
ATOM 769 N N . VAL A 1 101 ? 0.052 4.179 1.606 1.00 96.56 101 VAL A N 1
ATOM 770 C CA . VAL A 1 101 ? -0.585 4.878 2.720 1.00 96.56 101 VAL A CA 1
ATOM 771 C C . VAL A 1 101 ? -1.331 3.842 3.541 1.00 96.56 101 VAL A C 1
ATOM 773 O O . VAL A 1 101 ? -2.282 3.219 3.072 1.00 96.56 101 VAL A O 1
ATOM 776 N N . ARG A 1 102 ? -0.876 3.635 4.771 1.00 96.50 102 ARG A N 1
ATOM 777 C CA . ARG A 1 102 ? -1.458 2.693 5.721 1.00 96.50 102 ARG A CA 1
ATOM 778 C C . ARG A 1 102 ? -2.228 3.482 6.749 1.00 96.50 102 ARG A C 1
ATOM 780 O O . ARG A 1 102 ? -1.652 4.349 7.389 1.00 96.50 102 ARG A O 1
ATOM 787 N N . MET A 1 103 ? -3.502 3.179 6.913 1.00 95.88 103 MET A N 1
ATOM 788 C CA . MET A 1 103 ? -4.347 3.790 7.928 1.00 95.88 103 MET A CA 1
ATOM 789 C C . MET A 1 103 ? -4.803 2.708 8.892 1.00 95.88 103 MET A C 1
ATOM 791 O O . MET A 1 103 ? -5.244 1.641 8.470 1.00 95.88 103 MET A O 1
ATOM 795 N N . PHE A 1 104 ? -4.688 2.981 10.181 1.00 95.62 104 PHE A N 1
ATOM 796 C CA . PHE A 1 104 ? -5.048 2.061 11.244 1.00 95.62 104 PHE A CA 1
ATOM 797 C C . PHE A 1 104 ? -5.822 2.796 12.322 1.00 95.62 104 PHE A C 1
ATOM 799 O O . PHE A 1 104 ? -5.421 3.865 12.784 1.00 95.62 104 PHE A O 1
ATOM 806 N N . HIS A 1 105 ? -6.898 2.175 12.776 1.00 93.62 105 HIS A N 1
ATOM 807 C CA . HIS A 1 105 ? -7.674 2.689 13.885 1.00 93.62 105 HIS A CA 1
ATOM 808 C C . HIS A 1 105 ? -8.172 1.545 14.745 1.00 93.62 105 HIS A C 1
ATOM 810 O O . HIS A 1 105 ? -8.881 0.653 14.276 1.00 93.62 105 HIS A O 1
ATOM 816 N N . ARG A 1 106 ? -7.840 1.618 16.029 1.00 91.81 106 ARG A N 1
ATOM 817 C CA . ARG A 1 106 ? -8.428 0.771 17.059 1.00 91.81 106 ARG A CA 1
ATOM 818 C C . ARG A 1 106 ? -9.701 1.426 17.575 1.00 91.81 106 ARG A C 1
ATOM 820 O O . ARG A 1 106 ? -9.659 2.589 17.969 1.00 91.81 106 ARG A O 1
ATOM 827 N N . TYR A 1 107 ? -10.795 0.674 17.630 1.00 89.06 107 TYR A N 1
ATOM 828 C CA . TYR A 1 107 ? -12.055 1.197 18.149 1.00 89.06 107 TYR A CA 1
ATOM 829 C C . TYR A 1 107 ? -11.898 1.695 19.590 1.00 89.06 107 TYR A C 1
ATOM 831 O O . TYR A 1 107 ? -11.172 1.107 20.395 1.00 89.06 107 TYR A O 1
ATOM 839 N N . GLY A 1 108 ? -12.549 2.819 19.892 1.00 85.31 108 GLY A N 1
ATOM 840 C CA . GLY A 1 108 ? -12.417 3.529 21.168 1.00 85.31 108 GLY A CA 1
ATOM 841 C C . GLY A 1 108 ? -11.151 4.387 21.300 1.00 85.31 108 GLY A C 1
ATOM 842 O O . GLY A 1 108 ? -10.967 5.036 22.326 1.00 85.31 108 GLY A O 1
ATOM 843 N N . ALA A 1 109 ? -10.262 4.420 20.299 1.00 87.44 109 ALA A N 1
ATOM 844 C CA . ALA A 1 109 ? -9.210 5.433 20.235 1.00 87.44 109 ALA A CA 1
ATOM 845 C C . ALA A 1 109 ? -9.764 6.737 19.636 1.00 87.44 109 ALA A C 1
ATOM 847 O O . ALA A 1 109 ? -10.509 6.704 18.665 1.00 87.44 109 ALA A O 1
ATOM 848 N N . GLY A 1 110 ? -9.351 7.895 20.151 1.00 88.38 110 GLY A N 1
ATOM 849 C CA . GLY A 1 110 ? -9.734 9.203 19.595 1.00 88.38 110 GLY A CA 1
ATOM 850 C C . GLY A 1 110 ? -8.951 9.607 18.339 1.00 88.38 110 GLY A C 1
ATOM 851 O O . GLY A 1 110 ? -8.889 10.790 18.009 1.00 88.38 110 GLY A O 1
ATOM 852 N N . GLU A 1 111 ? -8.278 8.664 17.675 1.00 90.69 111 GLU A N 1
ATOM 853 C CA . GLU A 1 111 ? -7.328 8.966 16.607 1.00 90.69 111 GLU A CA 1
ATOM 854 C C . GLU A 1 111 ? -7.158 7.822 15.589 1.00 90.69 111 GLU A C 1
ATOM 856 O O . GLU A 1 111 ? -7.437 6.656 15.882 1.00 90.69 111 GLU A O 1
ATOM 861 N N . VAL A 1 112 ? -6.684 8.160 14.386 1.00 93.88 112 VAL A N 1
ATOM 862 C CA . VAL A 1 112 ? -6.248 7.227 13.333 1.00 93.88 112 VAL A CA 1
ATOM 863 C C . VAL A 1 112 ? -4.749 7.392 13.130 1.00 93.88 112 VAL A C 1
ATOM 865 O O . VAL A 1 112 ? -4.281 8.500 12.867 1.00 93.88 112 VAL A O 1
ATOM 868 N N . ALA A 1 113 ? -4.001 6.296 13.205 1.00 95.19 113 ALA A N 1
ATOM 869 C CA . ALA A 1 113 ? -2.597 6.270 12.824 1.00 95.19 113 ALA A CA 1
ATOM 870 C C . ALA A 1 113 ? -2.482 6.144 11.301 1.00 95.19 113 ALA A C 1
ATOM 872 O O . ALA A 1 113 ? -3.134 5.291 10.697 1.00 95.19 113 ALA A O 1
ATOM 873 N N . VAL A 1 114 ? -1.650 6.978 10.684 1.00 96.00 114 VAL A N 1
ATOM 874 C CA . VAL A 1 114 ? -1.420 6.981 9.239 1.00 96.00 114 VAL A CA 1
ATOM 875 C C . VAL A 1 114 ? 0.074 6.937 8.954 1.00 96.00 114 VAL A C 1
ATOM 877 O O . VAL A 1 114 ? 0.790 7.877 9.278 1.00 96.00 114 VAL A O 1
ATOM 880 N N . ASP A 1 115 ? 0.536 5.887 8.288 1.00 96.38 115 ASP A N 1
ATOM 881 C CA . ASP A 1 115 ? 1.912 5.783 7.809 1.00 96.38 115 ASP A CA 1
ATOM 882 C C . ASP A 1 115 ? 1.939 5.952 6.292 1.00 96.38 115 ASP A C 1
ATOM 884 O O . ASP A 1 115 ? 1.282 5.210 5.562 1.00 96.38 115 ASP A O 1
ATOM 888 N N . ALA A 1 116 ? 2.719 6.912 5.807 1.00 96.44 116 ALA A N 1
ATOM 889 C CA . ALA A 1 116 ? 2.940 7.144 4.390 1.00 96.44 116 ALA A CA 1
ATOM 890 C C . ALA A 1 116 ? 4.377 6.773 4.025 1.00 96.44 116 ALA A C 1
ATOM 892 O O . ALA A 1 116 ? 5.336 7.331 4.558 1.00 96.44 116 ALA A O 1
ATOM 893 N N . LYS A 1 117 ? 4.527 5.855 3.076 1.00 96.25 117 LYS A N 1
ATOM 894 C CA . LYS A 1 117 ? 5.811 5.349 2.608 1.00 96.25 117 LYS A CA 1
ATOM 895 C C . LYS A 1 117 ? 5.939 5.559 1.109 1.00 96.25 117 LYS A C 1
ATOM 897 O O . LYS A 1 117 ? 5.076 5.157 0.335 1.00 96.25 117 LYS A O 1
ATOM 902 N N . VAL A 1 118 ? 7.048 6.152 0.690 1.00 97.00 118 VAL A N 1
ATOM 903 C CA . VAL A 1 118 ? 7.384 6.337 -0.721 1.00 97.00 118 VAL A CA 1
ATOM 904 C C . VAL A 1 118 ? 8.551 5.429 -1.058 1.00 97.00 118 VAL A C 1
ATOM 906 O O . VAL A 1 118 ? 9.616 5.500 -0.437 1.00 97.00 118 VAL A O 1
ATOM 909 N N . LEU A 1 119 ? 8.349 4.583 -2.060 1.00 97.00 119 LEU A N 1
ATOM 910 C CA . LEU A 1 119 ? 9.363 3.693 -2.590 1.00 97.00 119 LEU A CA 1
ATOM 911 C C . LEU A 1 119 ? 9.675 4.054 -4.040 1.00 97.00 119 LEU A C 1
ATOM 913 O O . LEU A 1 119 ? 8.797 4.481 -4.791 1.00 97.00 119 LEU A O 1
ATOM 917 N N . ARG A 1 120 ? 10.937 3.899 -4.432 1.00 96.31 120 ARG A N 1
ATOM 918 C CA . ARG A 1 120 ? 11.404 4.215 -5.784 1.00 96.31 120 ARG A CA 1
ATOM 919 C C . ARG A 1 120 ? 12.608 3.367 -6.149 1.00 96.31 120 ARG A C 1
ATOM 921 O O . ARG A 1 120 ? 13.463 3.158 -5.301 1.00 96.31 120 ARG A O 1
ATOM 928 N N . LEU A 1 121 ? 12.717 2.963 -7.404 1.00 95.69 121 LEU A N 1
ATOM 929 C CA . LEU A 1 121 ? 13.929 2.385 -7.978 1.00 95.69 121 LEU A CA 1
ATOM 930 C C . LEU A 1 121 ? 14.046 2.845 -9.431 1.00 95.69 121 LEU A C 1
ATOM 932 O O . LEU A 1 121 ? 13.048 2.828 -10.149 1.00 95.69 121 LEU A O 1
ATOM 936 N N . GLU A 1 122 ? 15.234 3.251 -9.865 1.00 94.56 122 GLU A N 1
ATOM 937 C CA . GLU A 1 122 ? 15.464 3.513 -11.291 1.00 94.56 122 GLU A CA 1
ATOM 938 C C . GLU A 1 122 ? 15.694 2.185 -12.018 1.00 94.56 122 GLU A C 1
ATOM 940 O O . GLU A 1 122 ? 16.333 1.280 -11.483 1.00 94.56 122 GLU A O 1
ATOM 945 N N . TRP A 1 123 ? 15.208 2.051 -13.252 1.00 92.88 123 TRP A N 1
ATOM 946 C CA . TRP A 1 123 ? 15.335 0.796 -14.002 1.00 92.88 123 TRP A CA 1
ATOM 947 C C . TRP A 1 123 ? 16.792 0.381 -14.219 1.00 92.88 123 TRP A C 1
ATOM 949 O O . TRP A 1 123 ? 17.125 -0.801 -14.159 1.00 92.88 123 TRP A O 1
ATOM 959 N N . ALA A 1 124 ? 17.680 1.356 -14.425 1.00 92.75 124 ALA A N 1
ATOM 960 C CA . ALA A 1 124 ? 19.111 1.120 -14.591 1.00 92.75 124 ALA A CA 1
ATOM 961 C C . ALA A 1 124 ? 19.740 0.390 -13.386 1.00 92.75 124 ALA A C 1
ATOM 963 O O . ALA A 1 124 ? 20.655 -0.408 -13.566 1.00 92.75 124 ALA A O 1
ATOM 964 N N . GLU A 1 125 ? 19.201 0.594 -12.177 1.00 91.81 125 GLU A N 1
ATOM 965 C CA . GLU A 1 125 ? 19.695 -0.021 -10.937 1.00 91.81 125 GLU A CA 1
ATOM 966 C C . GLU A 1 125 ? 19.321 -1.517 -10.828 1.00 91.81 125 GLU A C 1
ATOM 968 O O . GLU A 1 125 ? 19.813 -2.215 -9.940 1.00 91.81 125 GLU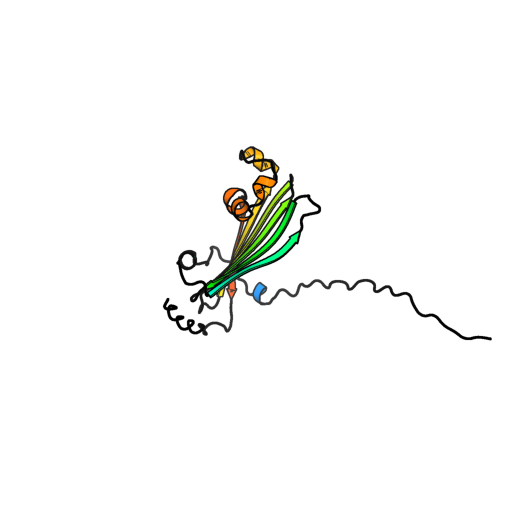 A O 1
ATOM 973 N N . LEU A 1 126 ? 18.456 -2.046 -11.708 1.00 92.38 126 LEU A N 1
ATOM 974 C CA . LEU A 1 126 ? 18.100 -3.472 -11.718 1.00 92.38 126 LEU A CA 1
ATOM 975 C C . LEU A 1 126 ? 19.302 -4.362 -12.044 1.00 92.38 126 LEU A C 1
ATOM 977 O O . LEU A 1 126 ? 19.501 -5.389 -11.390 1.00 92.38 126 LEU A O 1
ATOM 981 N N . ALA A 1 127 ? 20.111 -3.953 -13.027 1.00 89.75 127 ALA A N 1
ATOM 982 C CA . ALA A 1 127 ? 21.287 -4.700 -13.461 1.00 89.75 127 ALA A CA 1
ATOM 983 C C . ALA A 1 127 ? 22.331 -4.795 -12.340 1.00 89.75 127 ALA A C 1
ATOM 985 O O . ALA A 1 127 ? 22.857 -5.875 -12.075 1.00 89.75 127 ALA A O 1
ATOM 986 N N . ASP A 1 128 ? 22.549 -3.694 -11.617 1.00 91.25 128 ASP A N 1
ATOM 987 C CA . ASP A 1 128 ? 23.475 -3.631 -10.479 1.00 91.25 128 ASP A CA 1
ATOM 988 C C . ASP A 1 128 ? 23.059 -4.565 -9.334 1.00 91.25 128 ASP A C 1
ATOM 990 O O . ASP A 1 128 ? 23.893 -5.039 -8.561 1.00 91.25 128 ASP A O 1
ATOM 994 N N . ARG A 1 129 ? 21.759 -4.864 -9.232 1.00 89.38 129 ARG A N 1
ATOM 995 C CA . ARG A 1 129 ? 21.190 -5.787 -8.241 1.00 89.38 129 ARG A CA 1
ATOM 996 C C . ARG A 1 129 ? 21.070 -7.226 -8.745 1.00 89.38 129 ARG A C 1
ATOM 998 O O . ARG A 1 129 ? 20.560 -8.069 -8.010 1.00 89.38 129 ARG A O 1
ATOM 1005 N N . GLY A 1 130 ? 21.522 -7.511 -9.968 1.00 89.44 130 GLY A N 1
ATOM 1006 C CA . GLY A 1 130 ? 21.410 -8.832 -10.590 1.00 89.44 130 GLY A CA 1
ATOM 1007 C C . GLY A 1 130 ? 19.963 -9.275 -10.823 1.00 89.44 130 GLY A C 1
ATOM 1008 O O . GLY A 1 130 ? 19.687 -10.474 -10.854 1.00 89.44 130 GLY A O 1
ATOM 1009 N N . LEU A 1 131 ? 19.033 -8.322 -10.934 1.00 91.56 131 LEU A N 1
ATOM 1010 C CA . LEU A 1 131 ? 17.620 -8.587 -11.185 1.00 91.56 131 LEU A CA 1
ATOM 1011 C C . LEU A 1 131 ? 17.336 -8.632 -12.690 1.00 91.56 131 LEU A C 1
ATOM 1013 O O . LEU A 1 131 ? 18.103 -8.122 -13.508 1.00 91.56 131 LEU A O 1
ATOM 1017 N N . SER A 1 132 ? 16.217 -9.252 -13.062 1.00 90.88 132 SER A N 1
ATOM 1018 C CA . SER A 1 132 ? 15.821 -9.362 -14.466 1.00 90.88 132 SER A CA 1
ATOM 1019 C C . SER A 1 132 ? 15.537 -7.992 -15.087 1.00 90.88 132 SER A C 1
ATOM 1021 O O . SER A 1 132 ? 14.995 -7.103 -14.442 1.00 90.88 132 SER A O 1
ATOM 1023 N N . LEU A 1 133 ? 15.853 -7.819 -16.366 1.00 89.38 133 LEU A N 1
ATOM 1024 C CA . LEU A 1 133 ? 15.510 -6.608 -17.119 1.00 89.38 133 LEU A CA 1
ATOM 1025 C C . LEU A 1 133 ? 14.206 -6.759 -17.911 1.00 89.38 133 LEU A C 1
ATOM 1027 O O . LEU A 1 133 ? 13.865 -5.877 -18.692 1.00 89.38 133 LEU A O 1
ATOM 1031 N N . SER A 1 134 ? 13.492 -7.876 -17.756 1.00 90.38 134 SER A N 1
ATOM 1032 C CA . SER A 1 134 ? 12.212 -8.092 -18.428 1.00 90.38 134 SER A CA 1
ATOM 1033 C C . SER A 1 134 ? 11.070 -7.461 -17.623 1.00 90.38 134 SER A C 1
ATOM 1035 O O . SER A 1 134 ? 10.905 -7.812 -16.453 1.00 90.38 134 SER A O 1
ATOM 1037 N N . PRO A 1 135 ? 10.227 -6.595 -18.221 1.00 88.38 135 PRO A N 1
ATOM 1038 C CA . PRO A 1 135 ? 9.061 -6.027 -17.535 1.00 88.38 135 PRO A CA 1
ATOM 1039 C C . PRO A 1 135 ? 8.092 -7.065 -16.959 1.00 88.38 135 PRO A C 1
ATOM 1041 O O . PRO A 1 135 ? 7.473 -6.824 -15.924 1.00 88.38 135 PRO A O 1
ATOM 1044 N N . LYS A 1 136 ? 8.000 -8.240 -17.591 1.00 88.44 136 LYS A N 1
ATOM 1045 C CA . LYS A 1 136 ? 7.097 -9.329 -17.185 1.00 88.44 136 LYS A CA 1
ATOM 1046 C C . LYS A 1 136 ? 7.413 -9.905 -15.806 1.00 88.44 136 LYS A C 1
ATOM 1048 O O . LYS A 1 136 ? 6.526 -10.403 -15.127 1.00 88.44 136 LYS A O 1
ATOM 1053 N N . ASP A 1 137 ? 8.659 -9.796 -15.351 1.00 89.56 137 ASP A N 1
ATOM 1054 C CA . ASP A 1 137 ? 9.054 -10.311 -14.034 1.00 89.56 137 ASP A CA 1
ATOM 1055 C C . ASP A 1 137 ? 8.567 -9.424 -12.870 1.00 89.56 137 ASP A C 1
ATOM 1057 O O . ASP A 1 137 ? 8.758 -9.773 -11.699 1.00 89.56 137 ASP A O 1
ATOM 1061 N N . TYR A 1 138 ? 7.926 -8.295 -13.196 1.00 92.06 138 TYR A N 1
ATOM 1062 C CA . TYR A 1 138 ? 7.471 -7.250 -12.280 1.00 92.06 138 TYR A CA 1
ATOM 1063 C C . TYR A 1 138 ? 5.959 -6.984 -12.376 1.00 92.06 138 TYR A C 1
ATOM 1065 O O . TYR A 1 138 ? 5.525 -5.843 -12.221 1.00 92.06 138 TYR A O 1
ATOM 1073 N N . GLU A 1 139 ? 5.161 -8.014 -12.668 1.00 88.62 139 GLU A N 1
ATOM 1074 C CA . GLU A 1 139 ? 3.687 -7.948 -12.646 1.00 88.62 139 GLU A CA 1
ATOM 1075 C C . GLU A 1 139 ? 3.118 -8.010 -11.215 1.00 88.62 139 GLU A C 1
ATOM 1077 O O . GLU A 1 139 ? 2.096 -7.396 -10.924 1.00 88.62 139 GLU A O 1
ATOM 1082 N N . ASP A 1 140 ? 3.796 -8.704 -10.293 1.00 91.44 140 ASP A N 1
ATOM 1083 C CA . ASP A 1 140 ? 3.386 -8.783 -8.884 1.00 91.44 140 ASP A CA 1
ATOM 1084 C C . ASP A 1 140 ? 3.822 -7.528 -8.109 1.00 91.44 140 ASP A C 1
ATOM 1086 O O . ASP A 1 140 ? 4.952 -7.420 -7.622 1.00 91.44 140 ASP A O 1
ATOM 1090 N N . GLU A 1 141 ? 2.897 -6.581 -7.966 1.00 89.75 141 GLU A N 1
ATOM 1091 C CA . GLU A 1 141 ? 3.107 -5.323 -7.246 1.00 89.75 141 GLU A CA 1
ATOM 1092 C C . GLU A 1 141 ? 3.517 -5.527 -5.778 1.00 89.75 141 GLU A C 1
ATOM 1094 O O . GLU A 1 141 ? 4.344 -4.777 -5.250 1.00 89.75 141 GLU A O 1
ATOM 1099 N N . ASP A 1 142 ? 2.946 -6.534 -5.104 1.00 89.62 142 ASP A N 1
ATOM 1100 C CA . ASP A 1 142 ? 3.220 -6.837 -3.697 1.00 89.62 142 ASP A CA 1
ATOM 1101 C C . ASP A 1 142 ? 4.663 -7.322 -3.519 1.00 89.62 142 ASP A C 1
ATOM 1103 O O . ASP A 1 142 ? 5.358 -6.888 -2.592 1.00 89.62 142 ASP A O 1
ATOM 1107 N N . ARG A 1 143 ? 5.138 -8.182 -4.425 1.00 92.31 143 ARG A N 1
ATOM 1108 C CA . ARG A 1 143 ? 6.534 -8.626 -4.469 1.00 92.31 143 ARG A CA 1
ATOM 1109 C C . ARG A 1 143 ? 7.474 -7.474 -4.812 1.00 92.31 143 ARG A C 1
ATOM 1111 O O . ARG A 1 143 ? 8.471 -7.279 -4.115 1.00 92.31 143 ARG A O 1
ATOM 1118 N N . VAL A 1 144 ? 7.150 -6.680 -5.835 1.00 92.75 144 VAL A N 1
ATOM 1119 C CA . VAL A 1 144 ? 7.980 -5.545 -6.270 1.00 92.75 144 VAL A CA 1
ATOM 1120 C C . VAL A 1 144 ? 8.169 -4.543 -5.131 1.00 92.75 144 VAL A C 1
ATOM 1122 O O . VAL A 1 144 ? 9.303 -4.193 -4.801 1.00 92.75 144 VAL A O 1
ATOM 1125 N N . CYS A 1 145 ? 7.089 -4.131 -4.463 1.00 90.75 145 CYS A N 1
ATOM 1126 C CA . CYS A 1 145 ? 7.164 -3.175 -3.356 1.00 90.75 145 CYS A CA 1
ATOM 1127 C C . CYS A 1 145 ? 7.960 -3.704 -2.152 1.00 90.75 145 CYS A C 1
ATOM 1129 O O . CYS A 1 145 ? 8.568 -2.915 -1.429 1.00 90.75 145 CYS A O 1
ATOM 1131 N N . ARG A 1 146 ? 7.959 -5.021 -1.918 1.00 89.06 146 ARG A N 1
ATOM 1132 C CA . ARG A 1 146 ? 8.635 -5.642 -0.770 1.00 89.06 146 ARG A CA 1
ATOM 1133 C C . ARG A 1 146 ? 10.120 -5.907 -1.012 1.00 89.06 146 ARG A C 1
ATOM 1135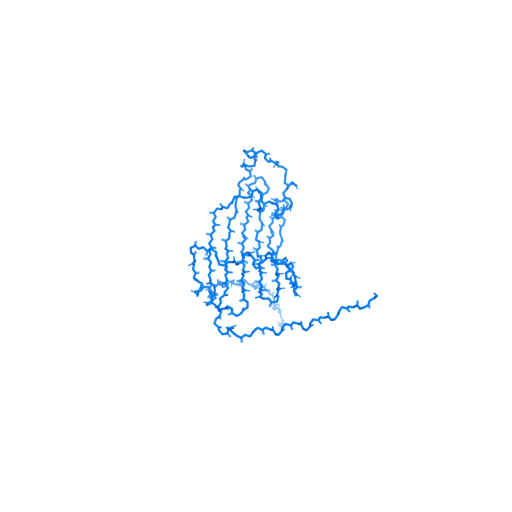 O O . ARG A 1 146 ? 10.919 -5.704 -0.104 1.00 89.06 146 ARG A O 1
ATOM 1142 N N . GLU A 1 147 ? 10.471 -6.403 -2.194 1.00 90.38 147 GLU A N 1
ATOM 1143 C CA . GLU A 1 147 ? 11.800 -6.971 -2.475 1.00 90.38 147 GLU A CA 1
ATOM 1144 C C . GLU A 1 147 ? 12.638 -6.087 -3.406 1.00 90.38 147 GLU A C 1
ATOM 1146 O O . GLU A 1 147 ? 13.867 -6.011 -3.284 1.00 90.38 147 GLU A O 1
ATOM 1151 N N . VAL A 1 148 ? 11.978 -5.399 -4.339 1.00 90.12 148 VAL A N 1
ATOM 1152 C CA . VAL A 1 148 ? 12.644 -4.673 -5.423 1.00 90.12 148 VAL A CA 1
ATOM 1153 C C . VAL A 1 148 ? 12.776 -3.194 -5.090 1.00 90.12 148 VAL A C 1
ATOM 1155 O O . VAL A 1 148 ? 13.858 -2.635 -5.237 1.00 90.12 148 VAL A O 1
ATOM 1158 N N . LEU A 1 149 ? 11.728 -2.529 -4.609 1.00 92.94 149 LEU A N 1
ATOM 1159 C CA . LEU A 1 149 ? 11.801 -1.086 -4.377 1.00 92.94 149 LEU A CA 1
ATOM 1160 C C . LEU A 1 149 ? 12.555 -0.739 -3.091 1.00 92.94 149 LEU A C 1
ATOM 1162 O O . LEU A 1 149 ? 12.411 -1.401 -2.065 1.00 92.94 149 LEU A O 1
ATOM 1166 N N . ARG A 1 150 ? 13.325 0.356 -3.127 1.00 92.81 150 ARG A N 1
ATOM 1167 C CA . ARG A 1 150 ? 13.904 0.961 -1.919 1.00 92.81 150 ARG A CA 1
ATOM 1168 C C . ARG A 1 150 ? 12.970 2.028 -1.363 1.00 92.81 150 ARG A C 1
ATOM 1170 O O . ARG A 1 150 ? 12.351 2.781 -2.114 1.00 92.81 150 ARG A O 1
ATOM 1177 N N . THR A 1 151 ? 12.910 2.128 -0.041 1.00 94.94 151 THR A N 1
ATOM 1178 C CA . THR A 1 151 ? 12.228 3.226 0.653 1.00 94.94 151 THR A CA 1
ATOM 1179 C C . THR A 1 151 ? 13.052 4.500 0.510 1.00 94.94 151 THR A C 1
ATOM 1181 O O . THR A 1 151 ? 14.225 4.505 0.873 1.00 94.94 151 THR A O 1
ATOM 1184 N N . ILE A 1 152 ? 12.447 5.573 0.006 1.00 95.50 152 ILE A N 1
ATOM 1185 C CA . ILE A 1 152 ? 13.090 6.893 -0.105 1.00 95.50 152 ILE A CA 1
ATOM 1186 C C . ILE A 1 152 ? 12.493 7.925 0.855 1.00 95.50 152 ILE A C 1
ATOM 1188 O O . ILE A 1 152 ? 13.085 8.976 1.074 1.00 95.50 152 ILE A O 1
ATOM 1192 N N . GLY A 1 153 ? 11.325 7.635 1.424 1.00 92.88 153 GLY A N 1
ATOM 1193 C CA . GLY A 1 153 ? 10.687 8.483 2.416 1.00 92.88 153 GLY A CA 1
ATOM 1194 C C . GLY A 1 153 ? 9.652 7.707 3.208 1.00 92.88 153 GLY A C 1
ATOM 1195 O O . GLY A 1 153 ? 8.952 6.853 2.663 1.00 92.88 153 GLY A O 1
ATOM 1196 N N . GLU A 1 154 ? 9.566 8.020 4.490 1.00 95.31 154 GLU A N 1
ATOM 1197 C CA . GLU A 1 154 ? 8.578 7.480 5.410 1.00 95.31 154 GLU A CA 1
ATOM 1198 C C . GLU A 1 154 ? 8.143 8.607 6.339 1.00 95.31 154 GLU A C 1
ATOM 1200 O O . GLU A 1 154 ? 8.971 9.411 6.774 1.00 95.31 154 GLU A O 1
ATOM 1205 N N . ARG A 1 155 ? 6.837 8.719 6.564 1.00 94.69 155 ARG A N 1
ATOM 1206 C CA . ARG A 1 155 ? 6.243 9.719 7.444 1.00 94.69 155 ARG A CA 1
ATOM 1207 C C . ARG A 1 155 ? 5.101 9.094 8.216 1.00 94.69 155 ARG A C 1
ATOM 1209 O O . ARG A 1 155 ? 4.336 8.306 7.660 1.00 94.69 155 ARG A O 1
ATOM 1216 N N . HIS A 1 156 ? 4.981 9.484 9.473 1.00 95.69 156 HIS A N 1
ATOM 1217 C CA . HIS A 1 156 ? 3.980 8.961 10.388 1.00 95.69 156 HIS A CA 1
ATOM 1218 C C . HIS A 1 156 ? 3.111 10.108 10.859 1.00 95.69 156 HIS A C 1
ATOM 1220 O O . HIS A 1 156 ? 3.620 11.137 11.291 1.00 95.69 156 HIS A O 1
ATOM 1226 N N . TYR A 1 157 ? 1.805 9.929 10.792 1.00 93.25 157 TYR A N 1
ATOM 1227 C CA . TYR A 1 157 ? 0.828 10.926 11.171 1.00 93.25 157 TYR A CA 1
ATOM 1228 C C . TYR A 1 157 ? -0.213 10.324 12.094 1.00 93.25 157 TYR A C 1
ATOM 1230 O O . TYR A 1 157 ? -0.477 9.120 12.093 1.00 93.25 157 TYR A O 1
ATOM 1238 N N . VAL A 1 158 ? -0.852 11.203 12.847 1.00 92.56 158 VAL A N 1
ATOM 1239 C CA . VAL A 1 158 ? -2.078 10.906 13.562 1.00 92.56 158 VAL A CA 1
ATOM 1240 C C . VAL A 1 158 ? -3.140 11.904 13.146 1.00 92.56 158 VAL A C 1
ATOM 1242 O O . VAL A 1 158 ? -2.916 13.115 13.192 1.00 92.56 158 VAL A O 1
ATOM 1245 N N . LEU A 1 159 ? -4.297 11.379 12.760 1.00 91.44 159 LEU A N 1
ATOM 1246 C CA . LEU A 1 159 ? -5.494 12.158 12.479 1.00 91.44 159 LEU A CA 1
ATOM 1247 C C . LEU A 1 159 ? -6.425 12.069 13.694 1.00 91.44 159 LEU A C 1
ATOM 1249 O O . LEU A 1 159 ? -6.842 10.961 14.040 1.00 91.44 159 LEU A O 1
ATOM 1253 N N . PRO A 1 160 ? -6.754 13.185 14.364 1.00 87.81 160 PRO A N 1
ATOM 1254 C CA . PRO A 1 160 ? -7.720 13.156 15.452 1.00 87.81 160 PRO A CA 1
ATOM 1255 C C . PRO A 1 160 ? -9.125 12.850 14.916 1.00 87.81 160 PRO A C 1
ATOM 1257 O O . PRO A 1 160 ? -9.519 13.344 13.860 1.00 87.81 160 PRO A O 1
ATOM 1260 N N . LEU A 1 161 ? -9.893 12.067 15.673 1.00 82.56 161 LEU A N 1
ATOM 1261 C CA . LEU A 1 161 ? -11.298 11.746 15.413 1.00 82.56 161 LEU A CA 1
ATOM 1262 C C . LEU A 1 161 ? -12.188 12.337 16.517 1.00 82.56 161 LEU A C 1
ATOM 1264 O O . LEU A 1 161 ? -12.651 11.606 17.398 1.00 82.56 161 LEU A O 1
ATOM 1268 N N . PRO A 1 162 ? -12.430 13.661 16.509 1.00 71.81 162 PRO A N 1
ATOM 1269 C CA . PRO A 1 162 ? -13.286 14.281 17.510 1.00 71.81 162 PRO A CA 1
ATOM 1270 C C . PRO A 1 162 ? -14.722 13.749 17.388 1.00 71.81 162 PRO A C 1
ATOM 1272 O O . PRO A 1 162 ? -15.311 13.773 16.310 1.00 71.81 162 PRO A O 1
ATOM 1275 N N . GLY A 1 163 ? -15.294 13.289 18.503 1.00 66.69 163 GLY A N 1
ATOM 1276 C CA . GLY A 1 163 ? -16.703 12.884 18.581 1.00 66.69 163 GLY A CA 1
ATOM 1277 C C . GLY A 1 163 ? -17.009 11.407 18.304 1.00 66.69 163 GLY A C 1
ATOM 1278 O O . GLY A 1 163 ? -18.177 11.041 18.359 1.00 66.69 163 GLY A O 1
ATOM 1279 N N . LEU A 1 164 ? -16.003 10.555 18.062 1.00 58.12 164 LEU A N 1
ATOM 1280 C CA . LEU A 1 164 ? -16.183 9.100 17.876 1.00 58.12 164 LEU A CA 1
ATOM 1281 C C . LEU A 1 164 ? -15.614 8.256 19.036 1.00 58.12 164 LEU A C 1
ATOM 1283 O O . LEU A 1 164 ? -15.430 7.047 18.911 1.00 58.12 164 LEU A O 1
ATOM 1287 N N . GLU A 1 165 ? -15.312 8.898 20.167 1.00 57.19 165 GLU A N 1
ATOM 1288 C CA . GLU A 1 165 ? -14.556 8.323 21.291 1.00 57.19 165 GLU A CA 1
ATOM 1289 C C . GLU A 1 165 ? -15.278 7.160 21.999 1.00 57.19 165 GLU A C 1
ATOM 1291 O O . GLU A 1 165 ? -14.650 6.414 22.750 1.00 57.19 165 GLU A O 1
ATOM 1296 N N . ALA A 1 166 ? -16.577 6.960 21.757 1.00 50.78 166 ALA A N 1
ATOM 1297 C CA . ALA A 1 166 ? -17.352 5.920 22.420 1.00 50.78 166 ALA A CA 1
ATOM 1298 C C . ALA A 1 166 ? -18.602 5.513 21.627 1.00 50.78 166 ALA A C 1
ATOM 1300 O O . ALA A 1 166 ? -19.712 5.892 21.973 1.00 50.78 166 ALA A O 1
ATOM 1301 N N . GLU A 1 167 ? -18.436 4.677 20.610 1.00 48.91 167 GLU A N 1
ATOM 1302 C CA . GLU A 1 167 ? -19.446 3.667 20.283 1.00 48.91 167 GLU A CA 1
ATOM 1303 C C . GLU A 1 167 ? -18.728 2.482 19.639 1.00 48.91 167 GLU A C 1
ATOM 1305 O O . GLU A 1 167 ? -18.450 2.440 18.443 1.00 48.91 167 GLU A O 1
ATOM 1310 N N . MET A 1 168 ? -18.332 1.525 20.480 1.00 51.19 168 MET A N 1
ATOM 1311 C CA . MET A 1 168 ? -17.948 0.204 20.000 1.00 51.19 168 MET A CA 1
ATOM 1312 C C . MET A 1 168 ? -19.206 -0.395 19.358 1.00 51.19 168 MET A C 1
ATOM 1314 O O . MET A 1 168 ? -20.208 -0.527 20.070 1.00 51.19 168 MET A O 1
ATOM 1318 N N . PRO A 1 169 ? -19.210 -0.739 18.058 1.00 54.84 169 PRO A N 1
ATOM 1319 C CA . PRO A 1 169 ? -20.337 -1.470 17.503 1.00 54.84 169 PRO A CA 1
ATOM 1320 C C . PRO A 1 169 ? -20.512 -2.747 18.341 1.00 54.84 169 PRO A C 1
ATOM 1322 O O . PRO A 1 169 ? -19.507 -3.394 18.660 1.00 54.84 169 PRO A O 1
ATOM 1325 N N . PRO A 1 170 ? -21.740 -3.098 18.770 1.00 49.28 170 PRO A N 1
ATOM 1326 C CA . PRO A 1 170 ? -21.949 -4.346 19.485 1.00 49.28 170 PRO A CA 1
ATOM 1327 C C . PRO A 1 170 ? -21.385 -5.469 18.619 1.00 49.28 170 PRO A C 1
ATOM 1329 O O . PRO A 1 170 ? -21.691 -5.538 17.426 1.00 49.28 170 PRO A O 1
ATOM 1332 N N . ALA A 1 171 ? -20.522 -6.300 19.213 1.00 48.69 171 ALA A N 1
ATOM 1333 C CA . ALA A 1 171 ? -19.947 -7.452 18.535 1.00 48.69 171 ALA A CA 1
ATOM 1334 C C . ALA A 1 171 ? -21.074 -8.200 17.803 1.00 48.69 171 ALA A C 1
ATOM 1336 O O . ALA A 1 171 ? -22.138 -8.405 18.406 1.00 48.69 171 ALA A O 1
ATOM 1337 N N . PRO A 1 172 ? -20.903 -8.565 16.519 1.00 51.44 172 PRO A N 1
ATOM 1338 C CA . PRO A 1 172 ? -21.928 -9.321 15.824 1.00 51.44 172 PRO A CA 1
ATOM 1339 C C . PRO A 1 172 ? -22.201 -10.581 16.643 1.00 51.44 172 PRO A C 1
ATOM 1341 O O . PRO A 1 172 ? -21.274 -11.312 16.994 1.00 51.44 172 PRO A O 1
ATOM 1344 N N . ALA A 1 173 ? -23.467 -10.792 17.015 1.00 48.91 173 ALA A N 1
ATOM 1345 C CA . ALA A 1 173 ? -23.877 -11.979 17.748 1.00 48.91 173 ALA A CA 1
ATOM 1346 C C . ALA A 1 173 ? -23.329 -13.196 17.001 1.00 48.91 173 ALA A C 1
ATOM 1348 O O . ALA A 1 173 ? -23.652 -13.378 15.826 1.00 48.91 173 ALA A O 1
ATOM 1349 N N . ALA A 1 174 ? -22.454 -13.956 17.666 1.00 45.41 174 ALA A N 1
ATOM 1350 C CA . ALA A 1 174 ? -21.770 -15.107 17.100 1.00 45.41 174 ALA A CA 1
ATOM 1351 C C . ALA A 1 174 ? -22.762 -15.932 16.274 1.00 45.41 174 ALA A C 1
ATOM 1353 O O . ALA A 1 174 ? -23.714 -16.495 16.820 1.00 45.41 174 ALA A O 1
ATOM 1354 N N . ALA A 1 175 ? -22.572 -15.949 14.953 1.00 48.88 175 ALA A N 1
ATOM 1355 C CA . ALA A 1 175 ? -23.368 -16.788 14.080 1.00 48.88 175 ALA A CA 1
ATOM 1356 C C . ALA A 1 175 ? -23.162 -18.229 14.553 1.00 48.88 175 ALA A C 1
ATOM 1358 O O . ALA A 1 175 ? -22.040 -18.741 14.544 1.00 48.88 175 ALA A O 1
ATOM 1359 N N . ALA A 1 176 ? -24.240 -18.835 15.055 1.00 42.06 176 ALA A N 1
ATOM 1360 C CA . ALA A 1 176 ? -24.245 -20.211 15.517 1.00 42.06 176 ALA A CA 1
ATOM 1361 C C . ALA A 1 176 ? -23.612 -21.109 14.440 1.00 42.06 176 ALA A C 1
ATOM 1363 O O . ALA A 1 176 ? -23.878 -20.896 13.252 1.00 42.06 176 ALA A O 1
ATOM 1364 N N . PRO A 1 177 ? -22.779 -22.096 14.813 1.00 42.03 177 PRO A N 1
ATOM 1365 C CA . PRO A 1 177 ? -22.194 -22.990 13.829 1.00 42.03 177 PRO A CA 1
ATOM 1366 C C . PRO A 1 177 ? -23.330 -23.680 13.072 1.00 42.03 177 PRO A C 1
ATOM 1368 O O . PRO A 1 177 ? -24.211 -24.291 13.682 1.00 42.03 177 PRO A O 1
ATOM 1371 N N . ALA A 1 178 ? -23.326 -23.540 11.746 1.00 42.88 178 ALA A N 1
ATOM 1372 C CA . ALA A 1 178 ? -24.215 -24.284 10.873 1.00 42.88 178 ALA A CA 1
ATOM 1373 C C . ALA A 1 178 ? -23.953 -25.777 11.108 1.00 42.88 178 ALA A C 1
ATOM 1375 O O . ALA A 1 178 ? -22.906 -26.300 10.730 1.00 42.88 178 ALA A O 1
ATOM 1376 N N . ALA A 1 179 ? -24.880 -26.430 11.807 1.00 41.69 179 ALA A N 1
ATOM 1377 C CA . ALA A 1 179 ? -24.886 -27.870 11.968 1.00 41.69 179 ALA A CA 1
ATOM 1378 C C . ALA A 1 179 ? -25.115 -28.509 10.593 1.00 41.69 179 ALA A C 1
ATOM 1380 O O . ALA A 1 179 ? -26.120 -28.224 9.937 1.00 41.69 179 ALA A O 1
ATOM 1381 N N . LEU A 1 180 ? -24.174 -29.354 10.181 1.00 38.25 180 LEU A N 1
ATOM 1382 C CA . LEU A 1 180 ? -24.288 -30.284 9.063 1.00 38.25 180 LEU A CA 1
ATOM 1383 C C . LEU A 1 180 ? -23.755 -31.638 9.525 1.00 38.25 180 LEU A C 1
ATOM 1385 O O . LEU A 1 180 ? -22.664 -31.647 10.141 1.00 38.25 180 LEU A O 1
#

Secondary structure (DSSP, 8-state):
------------------------HHHHT-EEESS----HHHHHS---EEEEEEEEEEEE-GGGTEEEEEEEEEEEESSEEEEEEEEEEEETTTEEEEEEEEEEEETT-SEEEEEEEEEEEETTHHHHTT----GGGG--HHHIIIIIPEEEEEEEEEEE-TT-TT-PPPPPP-------

pLDDT: mean 79.79, std 22.21, range [27.12, 97.38]

Sequence (180 aa):
AEAAAGAEAAASAGAVLSPVAEVSPVAEAARELPASRIDMDLLRRRDAMLFFDDVVLFEDELHDNGIGRWSAKVRVMETCWYVLGRFFLRVDGVIFKAVEVRMFHRYGAGEVAVDAKVLRLEWAELADRGLSLSPKDYEDEDRVCREVLRTIGERHYVLPLPGLEAEMPPAPAAAAPAAL

Foldseek 3Di:
DDDDDDDDDDDPPDPDPDPPPPPDVLNVQKDWDPDFPAPVVVVPDPADWPDWDKAWPDWDCPVVQWIWTWIKIWTDGLFKIKIWIKTWTDGQQFKTKMWIWIWIDTQLDQKIKIKIWIWMDTLVCCVVVVHDSDNVVCPPVVCCVPPPTDTPDMIIIIGGRPPRNDDRPPDPDPDPPPDD

Organism: NCBI:txid124430

Radius of gyration: 23.82 Å;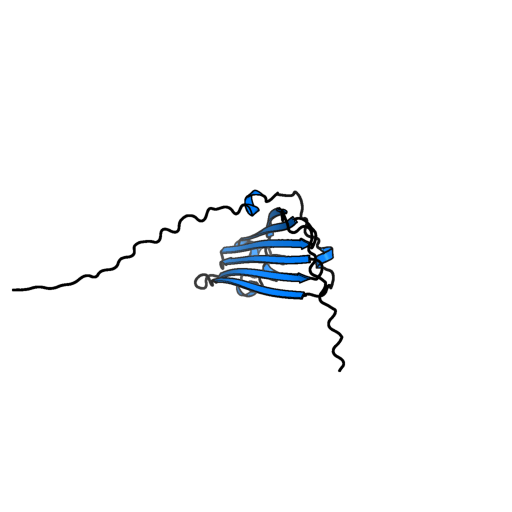 chains: 1; bounding box: 64×70×70 Å